Protein AF-A0A5N5HKT9-F1 (afdb_monomer)

pLDDT: mean 71.7, std 14.85, range [36.0, 88.31]

Nearest PDB structures (foldseek):
  1a41-assembly1_A  TM=5.822E-01  e=4.212E+00  Orthopoxvirus vaccinia
  6hcg-assembly1_P  TM=5.768E-01  e=6.419E+00  Klebsiella pneumoniae
  8vsj-assembly1_C  TM=2.711E-01  e=5.359E+00  Metamycoplasma arthritidis

Solvent-accessible surface area (backbone atoms only — not comparable to full-atom values): 5434 Å² total; per-residue (Å²): 141,81,85,80,81,83,77,74,92,70,73,84,62,82,74,74,47,73,66,58,50,50,52,50,51,51,50,51,50,49,41,54,72,72,60,57,41,40,100,86,70,44,71,43,69,64,54,45,51,74,44,48,35,54,52,51,25,70,75,66,72,44,91,66,52,54,69,58,53,50,53,50,51,52,52,49,54,49,50,60,58,57,64,66,69,81,119

Sequence (87 aa):
MGDSQQEKGKGNYNQWSVEESNLLLRLLVEVVKNGWRDANGIISKQTIEAKIVPMLNEKLGCQKTQNHVKNRVKTLCQLFRNSSVFG

Foldseek 3Di:
DDDPPDDDDPPCPVDQDPVLLVLLVVQVVVCLVVVCADPVRHRDLCCCQVPVQVVSCVVVVDNDDSVSSVVSSVVVVVVVVVVVVPD

Mean predicted aligned error: 10.84 Å

Radius of gyration: 15.75 Å; Cα contacts (8 Å, |Δi|>4): 44; chains: 1; bounding box: 24×40×45 Å

Organism: NCBI:txid2448454

Structure (mmCIF, N/CA/C/O backbone):
data_AF-A0A5N5HKT9-F1
#
_entry.id   AF-A0A5N5HKT9-F1
#
loop_
_atom_site.group_PDB
_atom_site.id
_atom_site.type_symbol
_atom_site.label_atom_id
_atom_site.label_alt_id
_atom_site.label_comp_id
_atom_site.label_asym_id
_atom_site.label_entity_id
_atom_site.label_seq_id
_atom_site.pdbx_PDB_ins_code
_atom_site.Cartn_x
_atom_site.Cartn_y
_atom_site.Cartn_z
_atom_site.occupancy
_atom_site.B_iso_or_equiv
_atom_site.auth_seq_id
_atom_site.auth_comp_id
_atom_site.auth_asym_id
_atom_site.auth_atom_id
_atom_site.pdbx_PDB_model_num
ATOM 1 N N . MET A 1 1 ? 3.460 -32.031 30.974 1.00 50.50 1 MET A N 1
A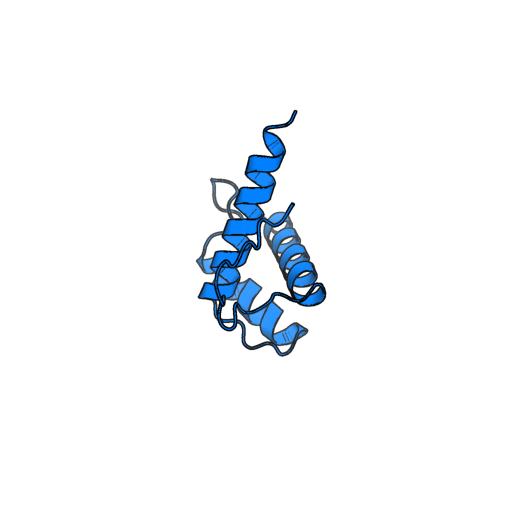TOM 2 C CA . MET A 1 1 ? 2.822 -31.330 29.840 1.00 50.50 1 MET A CA 1
ATOM 3 C C . MET A 1 1 ? 2.529 -29.919 30.303 1.00 50.50 1 MET A C 1
ATOM 5 O O . MET A 1 1 ? 1.685 -29.760 31.171 1.00 50.50 1 MET A O 1
ATOM 9 N N . GLY A 1 2 ? 3.285 -28.932 29.837 1.00 48.97 2 GLY A N 1
ATOM 10 C CA . GLY A 1 2 ? 3.139 -27.562 30.319 1.00 48.97 2 GLY A CA 1
ATOM 11 C C . GLY A 1 2 ? 4.282 -26.682 29.852 1.00 48.97 2 GLY A C 1
ATOM 12 O O . GLY A 1 2 ? 5.069 -26.238 30.674 1.00 48.97 2 GLY A O 1
ATOM 13 N N . ASP A 1 3 ? 4.364 -26.443 28.546 1.00 41.22 3 ASP A N 1
ATOM 14 C CA . ASP A 1 3 ? 5.141 -25.317 28.036 1.00 41.22 3 ASP A CA 1
ATOM 15 C C . ASP A 1 3 ? 4.190 -24.146 27.824 1.00 41.22 3 ASP A C 1
ATOM 17 O O . ASP A 1 3 ? 3.572 -23.950 26.775 1.00 41.22 3 ASP A O 1
ATOM 21 N N . SER A 1 4 ? 4.038 -23.396 28.911 1.00 61.31 4 SER A N 1
ATOM 22 C CA . SER A 1 4 ? 3.503 -22.046 28.922 1.00 61.31 4 SER A CA 1
ATOM 23 C C . SER A 1 4 ? 4.455 -21.147 28.140 1.00 61.31 4 SER A C 1
ATOM 25 O O . SER A 1 4 ? 5.385 -20.570 28.700 1.00 61.31 4 SER A O 1
ATOM 27 N N . GLN A 1 5 ? 4.219 -21.000 26.838 1.00 52.03 5 GLN A N 1
ATOM 28 C CA . GLN A 1 5 ? 4.906 -19.992 26.040 1.00 52.03 5 GLN A CA 1
ATOM 29 C C . GLN A 1 5 ? 4.309 -18.613 26.347 1.00 52.03 5 GLN A C 1
ATOM 31 O O . GLN A 1 5 ? 3.430 -18.107 25.650 1.00 52.03 5 GLN A O 1
ATOM 36 N N . GLN A 1 6 ? 4.808 -17.986 27.413 1.00 54.72 6 GLN A N 1
ATOM 37 C CA . GLN A 1 6 ? 4.836 -16.532 27.483 1.00 54.72 6 GLN A CA 1
ATOM 38 C C . GLN A 1 6 ? 5.753 -16.039 26.362 1.00 54.72 6 GLN A C 1
ATOM 40 O O . GLN A 1 6 ? 6.969 -16.151 26.473 1.00 54.72 6 GLN A O 1
ATOM 45 N N . GLU A 1 7 ? 5.211 -15.422 25.310 1.00 43.72 7 GLU A N 1
ATOM 46 C CA . GLU A 1 7 ? 6.022 -14.473 24.549 1.00 43.72 7 GLU A CA 1
ATOM 47 C C . GLU A 1 7 ? 5.249 -13.216 24.139 1.00 43.72 7 GLU A C 1
ATOM 49 O O . GLU A 1 7 ? 4.489 -13.185 23.175 1.00 43.72 7 GLU A O 1
ATOM 54 N N . LYS A 1 8 ? 5.567 -12.156 24.894 1.00 41.53 8 LYS A N 1
ATOM 55 C CA . LYS A 1 8 ? 5.600 -10.737 24.519 1.00 41.53 8 LYS A CA 1
ATOM 56 C C . LYS A 1 8 ? 4.261 -10.066 24.227 1.00 41.53 8 LYS A C 1
ATOM 58 O O . LYS A 1 8 ? 3.689 -10.176 23.146 1.00 41.53 8 LYS A O 1
ATOM 63 N N . GLY A 1 9 ? 3.883 -9.188 25.159 1.00 40.84 9 GLY A N 1
ATOM 64 C CA . GLY A 1 9 ? 3.032 -8.038 24.879 1.00 40.84 9 GLY A CA 1
ATOM 65 C C . GLY A 1 9 ? 3.556 -7.274 23.660 1.00 40.84 9 GLY A C 1
ATOM 66 O O . GLY A 1 9 ? 4.511 -6.507 23.741 1.00 40.84 9 GLY A O 1
ATOM 67 N N . LYS A 1 10 ? 2.944 -7.513 22.501 1.00 44.25 10 LYS A N 1
ATOM 68 C CA . LYS A 1 10 ? 3.152 -6.738 21.279 1.00 44.25 10 LYS A CA 1
ATOM 69 C C . LYS A 1 10 ? 2.145 -5.601 21.307 1.00 44.25 10 LYS A C 1
ATOM 71 O O . LYS A 1 10 ? 1.036 -5.731 20.798 1.00 44.25 10 LYS A O 1
ATOM 76 N N . GLY A 1 11 ? 2.537 -4.517 21.975 1.00 36.00 11 GLY A N 1
ATOM 77 C CA . GLY A 1 11 ? 1.739 -3.302 22.095 1.00 36.00 11 GLY A CA 1
ATOM 78 C C . GLY A 1 11 ? 1.174 -2.877 20.748 1.00 36.00 11 GLY A C 1
ATOM 79 O O . GLY A 1 11 ? 1.915 -2.902 19.772 1.00 36.00 11 GLY A O 1
ATOM 80 N N . ASN A 1 12 ? -0.125 -2.560 20.721 1.00 41.00 12 ASN A N 1
ATOM 81 C CA . ASN A 1 12 ? -0.884 -1.936 19.632 1.00 41.00 12 ASN A CA 1
ATOM 82 C C . ASN A 1 12 ? -0.250 -2.055 18.236 1.00 41.00 12 ASN A C 1
ATOM 84 O O . ASN A 1 12 ? -0.095 -1.059 17.523 1.00 41.00 12 ASN A O 1
ATOM 88 N N . TYR A 1 13 ? 0.115 -3.271 17.812 1.00 51.88 13 TYR A N 1
ATOM 89 C CA . TYR A 1 13 ? 0.416 -3.507 16.412 1.00 51.88 13 TYR A CA 1
ATOM 90 C C . TYR A 1 13 ? -0.884 -3.177 15.722 1.00 51.88 13 TYR A C 1
ATOM 92 O O . TYR A 1 13 ? -1.869 -3.852 15.986 1.00 51.88 13 TYR A O 1
ATOM 100 N N . ASN A 1 14 ? -0.892 -2.094 14.942 1.00 59.50 14 ASN A N 1
ATOM 101 C CA . ASN A 1 14 ? -2.029 -1.648 14.153 1.00 59.50 14 ASN A CA 1
ATOM 102 C C . ASN A 1 14 ? -2.585 -2.861 13.407 1.00 59.50 14 ASN A C 1
ATOM 104 O O . ASN A 1 14 ? -2.060 -3.248 12.359 1.00 59.50 14 ASN A O 1
ATOM 108 N N . GLN A 1 15 ? -3.568 -3.512 14.023 1.00 65.88 15 GLN A N 1
ATOM 109 C CA . GLN A 1 15 ? -4.025 -4.821 13.619 1.00 65.88 15 GLN A CA 1
ATOM 110 C C . GLN A 1 15 ? -4.819 -4.551 12.359 1.00 65.88 15 GLN A C 1
ATOM 112 O O . GLN A 1 15 ? -5.796 -3.812 12.383 1.00 65.88 15 GLN A O 1
ATOM 117 N N . TRP A 1 16 ? -4.295 -5.023 11.233 1.00 73.31 16 TRP A N 1
ATOM 118 C CA . TRP A 1 16 ? -4.971 -4.850 9.962 1.00 73.31 16 TRP 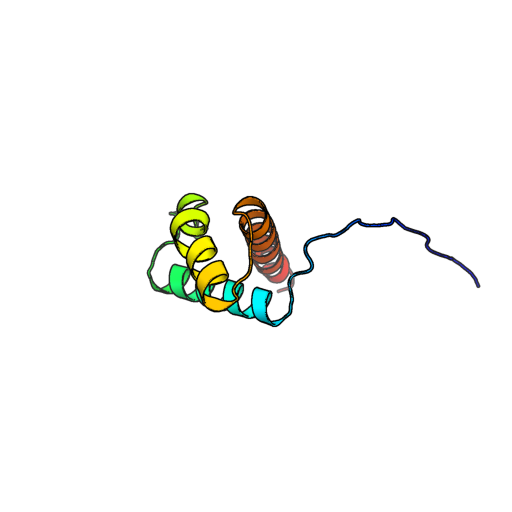A CA 1
ATOM 119 C C . TRP A 1 16 ? -6.211 -5.723 9.996 1.00 73.31 16 TRP A C 1
ATOM 121 O O . TRP A 1 16 ? -6.100 -6.951 9.992 1.00 73.31 16 TRP A O 1
ATOM 131 N N . SER A 1 17 ? -7.373 -5.088 10.020 1.00 79.56 17 SER A N 1
ATOM 132 C CA . SER A 1 17 ? -8.649 -5.768 9.885 1.00 79.56 17 SER A CA 1
ATOM 133 C C . SER A 1 17 ? -8.693 -6.511 8.553 1.00 79.56 17 SER A C 1
ATOM 135 O O . SER A 1 17 ? -7.962 -6.202 7.599 1.00 79.56 17 SER A O 1
ATOM 137 N N . VAL A 1 18 ? -9.558 -7.520 8.480 1.00 80.81 18 VAL A N 1
ATOM 138 C CA . VAL A 1 18 ? -9.758 -8.302 7.254 1.00 80.81 18 VAL A CA 1
ATOM 139 C C . VAL A 1 18 ? -10.171 -7.383 6.102 1.00 80.81 18 VAL A C 1
ATOM 141 O O . VAL A 1 18 ? -9.670 -7.53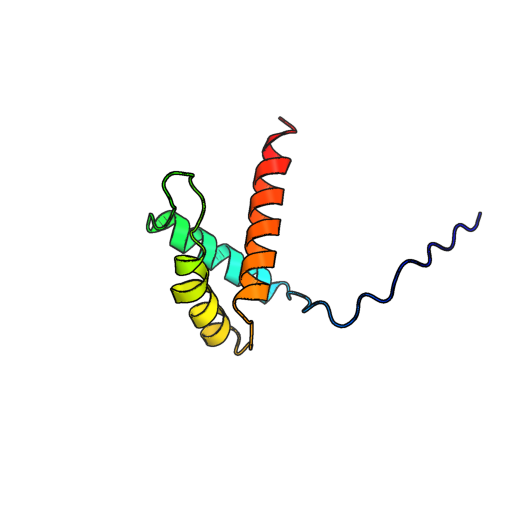4 4.990 1.00 80.81 18 VAL A O 1
ATOM 144 N N . GLU A 1 19 ? -11.001 -6.379 6.374 1.00 84.31 19 GLU A N 1
ATOM 145 C CA . GLU A 1 19 ? -11.428 -5.369 5.401 1.00 84.31 19 GLU A CA 1
ATOM 146 C C . GLU A 1 19 ? -10.261 -4.502 4.911 1.00 84.31 19 GLU A C 1
ATOM 148 O O . GLU A 1 19 ? -10.062 -4.356 3.706 1.00 84.31 19 GLU A O 1
ATOM 153 N N . GLU A 1 20 ? -9.423 -4.008 5.829 1.00 83.06 20 GLU A N 1
ATOM 154 C CA . GLU A 1 20 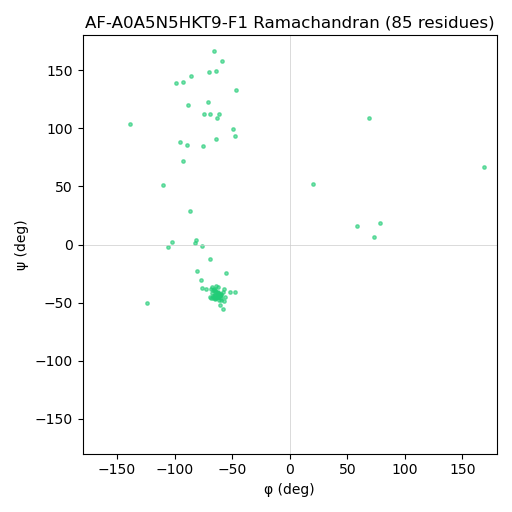? -8.229 -3.217 5.506 1.00 83.06 20 GLU A CA 1
ATOM 155 C C . GLU A 1 20 ? -7.235 -4.009 4.655 1.00 83.06 20 GLU A C 1
ATOM 157 O O . GLU A 1 20 ? -6.689 -3.496 3.677 1.00 83.06 20 GLU A O 1
ATOM 162 N N . SER A 1 21 ? -7.021 -5.279 5.003 1.00 82.56 21 SER A N 1
ATOM 163 C CA . SER A 1 21 ? -6.135 -6.167 4.250 1.00 82.56 21 SER A CA 1
ATOM 164 C C . SER A 1 21 ? -6.694 -6.475 2.858 1.00 82.56 21 SER A C 1
ATOM 166 O O . SER A 1 21 ? -5.937 -6.457 1.889 1.00 82.56 21 SER A O 1
ATOM 168 N N . ASN A 1 22 ? -8.003 -6.717 2.736 1.00 86.19 22 ASN A N 1
ATOM 169 C CA . ASN A 1 22 ? -8.652 -6.965 1.448 1.00 86.19 22 ASN A CA 1
ATOM 170 C C . ASN A 1 22 ? -8.604 -5.734 0.544 1.00 86.19 22 ASN A C 1
ATOM 172 O O . ASN A 1 22 ? -8.259 -5.851 -0.631 1.00 86.19 22 ASN A O 1
ATOM 176 N N . LEU A 1 23 ? -8.904 -4.548 1.079 1.00 87.06 23 LEU A N 1
ATOM 177 C CA . LEU A 1 23 ? -8.825 -3.316 0.305 1.00 87.06 23 LEU A CA 1
ATOM 178 C C . LEU A 1 23 ? -7.386 -3.038 -0.139 1.00 87.06 23 LEU A C 1
ATOM 180 O O . LEU A 1 23 ? -7.163 -2.732 -1.308 1.00 87.06 23 LEU A O 1
ATOM 184 N N . LEU A 1 24 ? -6.408 -3.217 0.756 1.00 85.12 24 LEU A N 1
ATOM 185 C CA . LEU A 1 24 ? -4.995 -3.098 0.409 1.00 85.12 24 LEU A CA 1
ATOM 186 C C . LEU A 1 24 ? -4.624 -4.048 -0.736 1.00 85.12 24 LEU A C 1
ATOM 188 O O . LEU A 1 24 ? -3.966 -3.627 -1.682 1.00 85.12 24 LEU A O 1
ATOM 192 N N . LEU A 1 25 ? -5.070 -5.306 -0.686 1.00 85.56 25 LEU A N 1
ATOM 193 C CA . LEU A 1 25 ? -4.820 -6.282 -1.745 1.00 85.56 25 LEU A CA 1
ATOM 194 C C . LEU A 1 25 ? -5.450 -5.850 -3.077 1.00 85.56 25 LEU A C 1
ATOM 196 O O . LEU A 1 25 ? -4.783 -5.898 -4.108 1.00 85.56 25 LEU A O 1
ATOM 200 N N . ARG A 1 26 ? -6.704 -5.380 -3.063 1.00 88.31 26 ARG A N 1
ATOM 201 C CA . ARG A 1 26 ? -7.394 -4.881 -4.265 1.00 88.31 26 ARG A CA 1
ATOM 202 C C . ARG A 1 26 ? -6.651 -3.698 -4.881 1.00 88.31 26 ARG A C 1
ATOM 204 O O . ARG A 1 26 ? -6.373 -3.730 -6.076 1.00 88.31 26 ARG A O 1
ATOM 211 N N . LEU A 1 27 ? -6.238 -2.730 -4.062 1.00 86.94 27 LEU A N 1
ATOM 212 C CA . LEU A 1 27 ? -5.446 -1.583 -4.509 1.00 86.94 27 LEU A CA 1
ATOM 213 C C . LEU A 1 27 ? -4.104 -2.021 -5.103 1.00 86.94 27 LEU A C 1
ATOM 215 O O . LEU A 1 27 ? -3.713 -1.530 -6.159 1.00 86.94 27 LEU A O 1
ATOM 219 N N . LEU A 1 28 ? -3.408 -2.975 -4.474 1.00 83.06 28 LEU A N 1
ATOM 220 C CA . LEU A 1 28 ? -2.170 -3.535 -5.023 1.00 83.06 28 LEU A CA 1
ATOM 221 C C . LEU A 1 28 ? -2.410 -4.172 -6.399 1.00 83.06 28 LEU A C 1
ATOM 223 O O . LEU A 1 28 ? -1.632 -3.926 -7.316 1.00 83.06 28 LEU A O 1
ATOM 227 N N . VAL A 1 29 ? -3.493 -4.938 -6.566 1.00 84.44 29 VAL A N 1
ATOM 228 C CA . VAL A 1 29 ? -3.872 -5.551 -7.851 1.00 84.44 29 VAL A CA 1
ATOM 229 C C . VAL A 1 29 ? -4.200 -4.490 -8.904 1.00 84.44 29 VAL A C 1
ATOM 231 O O . VAL A 1 29 ? -3.776 -4.626 -10.048 1.00 84.44 29 VAL A O 1
ATOM 234 N N . GLU A 1 30 ? -4.904 -3.417 -8.551 1.00 87.19 30 GLU A N 1
ATOM 235 C CA . GLU A 1 30 ? -5.198 -2.319 -9.480 1.00 87.19 30 GLU A CA 1
ATOM 236 C C . GLU A 1 30 ? -3.932 -1.580 -9.920 1.00 87.19 30 GLU A C 1
ATOM 238 O O . GLU A 1 30 ? -3.733 -1.346 -11.108 1.00 87.19 30 GLU A O 1
ATOM 243 N N . VAL A 1 31 ? -3.024 -1.285 -8.989 1.00 83.38 31 VAL A N 1
ATOM 244 C CA . VAL A 1 31 ? -1.713 -0.680 -9.278 1.00 83.38 31 VAL A CA 1
ATOM 245 C C . VAL A 1 31 ? -0.895 -1.587 -10.211 1.00 83.38 31 VAL A C 1
ATOM 247 O O . VAL A 1 31 ? -0.304 -1.133 -11.190 1.00 83.38 31 VAL A O 1
ATOM 250 N N . VAL A 1 32 ? -0.921 -2.895 -9.956 1.00 81.00 32 VAL A N 1
ATOM 251 C CA . VAL A 1 32 ? -0.311 -3.947 -10.781 1.00 81.00 32 VAL A CA 1
ATOM 252 C C . VAL A 1 32 ? -0.917 -3.990 -12.188 1.00 81.00 32 VAL A C 1
ATOM 254 O O . VAL A 1 32 ? -0.162 -4.074 -13.162 1.00 81.00 32 VAL A O 1
ATOM 257 N N . LYS A 1 33 ? -2.247 -3.920 -12.310 1.00 83.50 33 LYS A N 1
ATOM 258 C CA . LYS A 1 33 ? -2.979 -3.903 -13.589 1.00 83.50 33 LYS A CA 1
ATOM 259 C C . LYS A 1 33 ? -2.729 -2.625 -14.382 1.00 83.50 33 LYS A C 1
ATOM 261 O O . LYS A 1 33 ? -2.586 -2.695 -15.595 1.00 83.50 33 LYS A O 1
ATOM 266 N N . ASN A 1 34 ? -2.609 -1.489 -13.704 1.00 82.94 34 ASN A N 1
ATOM 267 C CA . ASN A 1 34 ? -2.349 -0.196 -14.333 1.00 82.94 34 ASN A CA 1
ATOM 268 C C . ASN A 1 34 ? -0.889 -0.024 -14.786 1.00 82.94 34 ASN A C 1
ATOM 270 O O . ASN A 1 34 ? -0.545 1.017 -15.336 1.00 82.94 34 ASN A O 1
ATOM 274 N N . GLY A 1 35 ? -0.026 -1.020 -14.556 1.00 78.25 35 GLY A N 1
ATOM 275 C CA . GLY A 1 35 ? 1.377 -0.982 -14.973 1.00 78.25 35 GLY A CA 1
ATOM 276 C C . GLY A 1 35 ? 2.264 -0.138 -14.060 1.00 78.25 35 GLY A C 1
ATOM 277 O O . GLY A 1 35 ? 3.358 0.248 -14.444 1.00 78.25 35 GLY A O 1
ATOM 278 N N . TRP A 1 36 ? 1.827 0.145 -12.834 1.00 78.69 36 TRP A N 1
ATOM 279 C CA . TRP A 1 36 ? 2.535 1.028 -11.898 1.00 78.69 36 TRP A CA 1
ATOM 280 C C . TRP A 1 36 ? 3.592 0.283 -11.075 1.00 78.69 36 TRP A C 1
ATOM 282 O O . TRP A 1 36 ? 3.880 0.613 -9.918 1.00 78.69 36 TRP A O 1
ATOM 292 N N . ARG A 1 37 ? 4.122 -0.781 -11.673 1.00 77.56 37 ARG A N 1
ATOM 293 C CA . ARG A 1 37 ? 5.185 -1.608 -11.125 1.00 77.56 37 ARG A CA 1
ATOM 294 C C . ARG A 1 37 ? 6.507 -1.064 -11.639 1.00 77.56 37 ARG A C 1
ATOM 296 O O . ARG A 1 37 ? 6.621 -0.686 -12.799 1.00 77.56 37 ARG A O 1
ATOM 303 N N . ASP A 1 38 ? 7.489 -1.042 -10.758 1.00 70.38 38 ASP A N 1
ATOM 304 C CA . ASP A 1 38 ? 8.871 -0.757 -11.111 1.00 70.38 38 ASP A CA 1
ATOM 305 C C . ASP A 1 38 ? 9.435 -1.874 -12.011 1.00 70.38 38 ASP A C 1
ATOM 307 O O . ASP A 1 38 ? 8.853 -2.961 -12.080 1.00 70.38 38 ASP A O 1
ATOM 311 N N . ALA A 1 39 ? 10.582 -1.651 -12.659 1.00 66.69 39 ALA A N 1
ATOM 312 C CA . ALA A 1 39 ? 11.223 -2.619 -13.563 1.00 66.69 39 ALA A CA 1
ATOM 313 C C . ALA A 1 39 ? 11.480 -3.988 -12.900 1.00 66.69 39 ALA A C 1
ATOM 315 O O . ALA A 1 39 ? 11.511 -5.021 -13.563 1.00 66.69 39 ALA A O 1
ATOM 316 N N . ASN A 1 40 ? 11.587 -4.003 -11.570 1.00 65.38 40 ASN A N 1
ATOM 317 C CA . ASN A 1 40 ? 11.726 -5.210 -10.756 1.00 65.38 40 ASN A CA 1
ATOM 318 C C . ASN A 1 40 ? 10.392 -5.933 -10.459 1.00 65.38 40 ASN A C 1
ATOM 320 O O . ASN A 1 40 ? 10.358 -6.869 -9.661 1.00 65.38 40 ASN A O 1
ATOM 324 N N . GLY A 1 41 ? 9.270 -5.472 -11.018 1.00 65.19 41 GLY A N 1
ATOM 325 C CA . GLY A 1 41 ? 7.924 -5.976 -10.731 1.00 65.19 41 GLY A CA 1
ATOM 326 C C . GLY A 1 41 ? 7.373 -5.557 -9.362 1.00 65.19 41 GLY A C 1
ATOM 327 O O . GLY A 1 41 ? 6.299 -6.014 -8.967 1.00 65.19 41 GLY A O 1
ATOM 328 N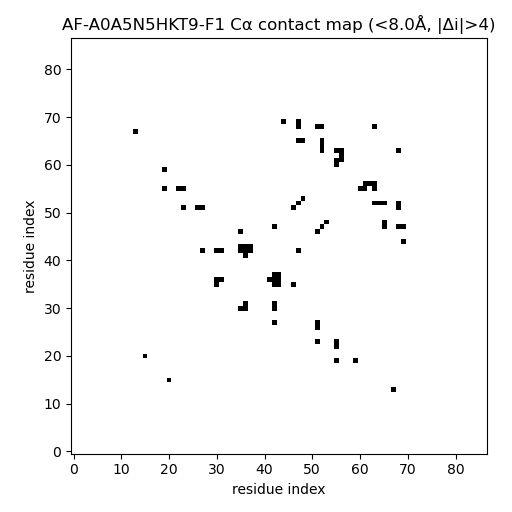 N . ILE A 1 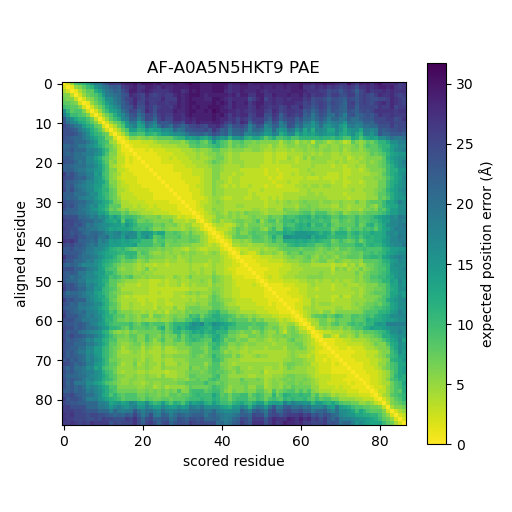42 ? 8.084 -4.688 -8.636 1.00 71.69 42 ILE A N 1
ATOM 329 C CA . ILE A 1 42 ? 7.734 -4.236 -7.284 1.00 71.69 42 ILE A CA 1
ATOM 330 C C . ILE A 1 42 ? 7.040 -2.879 -7.366 1.00 71.69 42 ILE A C 1
ATOM 332 O O . ILE A 1 42 ? 7.454 -2.001 -8.113 1.00 71.69 42 ILE A O 1
ATOM 336 N N . ILE A 1 43 ? 5.992 -2.672 -6.575 1.00 78.00 43 ILE A N 1
ATOM 337 C CA . ILE A 1 43 ? 5.361 -1.355 -6.472 1.00 78.00 43 ILE A CA 1
ATOM 338 C C . ILE A 1 43 ? 6.302 -0.416 -5.712 1.00 78.00 43 ILE A C 1
ATOM 340 O O . ILE A 1 43 ? 6.673 -0.688 -4.566 1.00 78.00 43 ILE A O 1
ATOM 344 N N . SER A 1 44 ? 6.675 0.697 -6.345 1.00 77.94 44 SER A N 1
ATOM 345 C CA . SER A 1 44 ? 7.571 1.677 -5.736 1.00 77.94 44 SER A CA 1
ATOM 346 C C . SER A 1 44 ? 6.944 2.327 -4.498 1.00 77.94 44 SER A C 1
ATOM 348 O O . SER A 1 44 ? 5.727 2.520 -4.407 1.00 77.94 44 SER A O 1
ATOM 350 N N . LYS A 1 45 ? 7.793 2.713 -3.536 1.00 76.56 45 LYS A N 1
ATOM 351 C CA . LYS A 1 45 ? 7.387 3.401 -2.296 1.00 76.56 45 LYS A CA 1
ATOM 352 C C . LYS A 1 45 ? 6.512 4.621 -2.598 1.00 76.56 45 LYS A C 1
ATOM 354 O O . LYS A 1 45 ? 5.533 4.850 -1.889 1.00 76.56 45 LYS A O 1
ATOM 359 N N . GLN A 1 46 ? 6.864 5.375 -3.639 1.00 79.69 46 GLN A N 1
ATOM 360 C CA . GLN A 1 46 ? 6.141 6.579 -4.047 1.00 79.69 46 GLN A CA 1
ATOM 361 C C . GLN A 1 46 ? 4.708 6.258 -4.464 1.00 79.69 46 GLN A C 1
ATOM 363 O O . GLN A 1 46 ? 3.785 6.942 -4.048 1.00 79.69 46 GLN A O 1
ATOM 368 N N . THR A 1 47 ? 4.499 5.168 -5.199 1.00 81.62 47 THR A N 1
ATOM 369 C CA . THR A 1 47 ? 3.167 4.726 -5.619 1.00 81.62 47 THR A CA 1
ATOM 370 C C . THR A 1 47 ? 2.292 4.329 -4.430 1.00 81.62 47 THR A C 1
ATOM 372 O O . THR A 1 47 ? 1.105 4.650 -4.383 1.00 81.62 47 THR A O 1
ATOM 375 N N . ILE A 1 48 ? 2.879 3.661 -3.433 1.00 81.12 48 ILE A N 1
ATOM 376 C CA . ILE A 1 48 ? 2.167 3.290 -2.202 1.00 81.12 48 ILE A CA 1
ATOM 377 C C . ILE A 1 48 ? 1.749 4.546 -1.431 1.00 81.12 48 ILE A C 1
ATOM 379 O O . ILE A 1 48 ? 0.606 4.644 -0.993 1.00 81.12 48 ILE A O 1
ATOM 383 N N . GLU A 1 49 ? 2.656 5.510 -1.284 1.00 82.69 49 GLU A N 1
ATOM 384 C CA . GLU A 1 49 ? 2.398 6.768 -0.576 1.00 82.69 49 GLU A CA 1
ATOM 385 C C . GLU A 1 49 ? 1.369 7.643 -1.299 1.00 82.69 49 GLU A C 1
ATOM 387 O O . GLU A 1 49 ? 0.430 8.122 -0.675 1.00 82.69 49 GLU A O 1
ATOM 392 N N . ALA A 1 50 ? 1.510 7.802 -2.614 1.00 82.62 50 ALA A N 1
ATOM 393 C CA . ALA A 1 50 ? 0.698 8.719 -3.404 1.00 82.62 50 ALA A CA 1
ATOM 394 C C . ALA A 1 50 ? -0.683 8.163 -3.771 1.00 82.62 50 ALA A C 1
ATOM 396 O O . ALA A 1 50 ? -1.585 8.940 -4.072 1.00 82.62 50 ALA A O 1
ATOM 397 N N . LYS A 1 51 ? -0.869 6.834 -3.778 1.00 83.81 51 LYS A N 1
ATOM 398 C CA . LYS A 1 51 ? -2.159 6.223 -4.137 1.00 83.81 51 LYS A CA 1
ATOM 399 C C . LYS A 1 51 ? -2.751 5.310 -3.096 1.00 83.81 51 LYS A C 1
ATOM 401 O O . LYS A 1 51 ? -3.920 5.470 -2.762 1.00 83.81 51 LYS A O 1
ATOM 406 N N . ILE A 1 52 ? -1.976 4.357 -2.591 1.00 84.38 52 ILE A N 1
ATOM 407 C CA . ILE A 1 52 ? -2.542 3.349 -1.694 1.00 84.38 52 ILE A CA 1
ATOM 408 C C . ILE A 1 52 ? -2.934 3.983 -0.361 1.00 84.38 52 ILE A C 1
ATOM 410 O O . ILE A 1 52 ? -4.043 3.751 0.096 1.00 84.38 52 ILE A O 1
ATOM 414 N N . VAL A 1 53 ? -2.078 4.819 0.232 1.00 85.56 53 VAL A N 1
ATOM 415 C CA . VAL A 1 53 ? -2.384 5.517 1.493 1.00 85.56 53 VAL A CA 1
ATOM 416 C C . VAL A 1 53 ? -3.655 6.379 1.398 1.00 85.56 53 VAL A C 1
ATOM 418 O O . VAL A 1 53 ? -4.558 6.149 2.202 1.00 85.56 53 VAL A O 1
ATOM 421 N N . PRO A 1 54 ? -3.789 7.330 0.448 1.00 85.62 54 PRO A N 1
ATOM 422 C CA . PRO A 1 54 ? -4.982 8.171 0.382 1.00 85.62 54 PRO A CA 1
ATOM 423 C C . PRO A 1 54 ? -6.247 7.375 0.054 1.00 85.62 54 PRO A C 1
ATOM 425 O O . PRO A 1 54 ? -7.262 7.599 0.703 1.00 85.62 54 PRO A O 1
ATOM 428 N N . MET A 1 55 ? -6.197 6.396 -0.861 1.00 84.88 55 MET A N 1
ATOM 429 C CA . MET A 1 55 ? -7.379 5.573 -1.158 1.00 84.88 55 MET A CA 1
ATOM 430 C C . MET A 1 55 ? -7.808 4.706 0.026 1.00 84.88 55 MET A C 1
ATOM 432 O O . MET A 1 55 ? -9.001 4.541 0.266 1.00 84.88 55 MET A O 1
ATOM 436 N N . LEU A 1 56 ? -6.854 4.149 0.775 1.00 84.75 56 LEU A N 1
ATOM 437 C CA . LEU A 1 56 ? -7.159 3.345 1.954 1.00 84.75 56 LEU A CA 1
ATOM 438 C C . LEU A 1 56 ? -7.815 4.206 3.044 1.00 84.75 56 LEU A C 1
ATOM 440 O O . LEU A 1 56 ? -8.811 3.794 3.637 1.00 84.75 56 LEU A O 1
ATOM 444 N N . ASN A 1 57 ? -7.283 5.410 3.266 1.00 85.00 57 ASN A N 1
ATOM 445 C CA . ASN A 1 57 ? -7.814 6.347 4.250 1.00 85.00 57 ASN A CA 1
ATOM 446 C C . ASN A 1 57 ? -9.191 6.895 3.834 1.00 85.00 57 ASN A C 1
ATOM 448 O O . ASN A 1 57 ? -10.066 7.015 4.683 1.00 85.00 57 ASN A O 1
ATOM 452 N N . GLU A 1 58 ? -9.414 7.168 2.545 1.00 85.94 58 GLU A N 1
ATOM 453 C CA . GLU A 1 58 ? -10.709 7.624 2.019 1.00 85.94 58 GLU A CA 1
ATOM 454 C C . GLU A 1 58 ? -11.789 6.539 2.134 1.00 85.94 58 GLU A C 1
ATOM 456 O O . GLU A 1 58 ? -12.906 6.811 2.564 1.00 85.94 58 GLU A O 1
ATOM 461 N N . LYS A 1 59 ? -11.463 5.290 1.780 1.00 84.06 59 LYS A N 1
ATOM 462 C CA . LYS A 1 59 ? -12.439 4.190 1.766 1.00 84.06 59 LYS A CA 1
ATOM 463 C C . LYS A 1 59 ? -12.788 3.660 3.150 1.00 84.06 59 LYS A C 1
ATOM 465 O O . LYS A 1 59 ? -13.928 3.264 3.361 1.00 84.06 59 LYS A O 1
ATOM 470 N N . LEU A 1 60 ? -11.812 3.585 4.053 1.00 79.06 60 LEU A N 1
ATOM 471 C CA . LEU A 1 60 ? -11.998 2.973 5.373 1.00 79.06 60 LEU A CA 1
ATOM 472 C C . LEU A 1 60 ? -12.081 4.001 6.500 1.00 79.06 60 LEU A C 1
ATOM 474 O O . LEU A 1 60 ? -12.201 3.611 7.657 1.00 79.06 60 LEU A O 1
ATOM 478 N N . GLY A 1 61 ? -11.943 5.296 6.197 1.00 74.75 61 GLY A N 1
ATOM 479 C CA . GLY A 1 61 ? -11.859 6.347 7.215 1.00 74.75 61 GLY A CA 1
ATOM 480 C C . GLY A 1 61 ? -10.687 6.153 8.186 1.00 74.75 61 GLY A C 1
ATOM 481 O O . GLY A 1 61 ? -10.669 6.732 9.269 1.00 74.75 61 GLY A O 1
ATOM 482 N N . CYS A 1 62 ? -9.722 5.297 7.840 1.00 70.75 62 CYS A N 1
ATOM 483 C CA . CYS A 1 62 ? -8.630 4.925 8.724 1.00 70.75 62 CYS A CA 1
ATOM 484 C C . CYS A 1 62 ? -7.494 5.943 8.622 1.00 70.75 62 CYS A C 1
ATOM 486 O O . CYS A 1 62 ? -7.180 6.435 7.545 1.00 70.75 62 CYS A O 1
ATOM 488 N N . GLN A 1 63 ? -6.808 6.214 9.731 1.00 71.69 63 GLN A N 1
ATOM 489 C CA . GLN A 1 63 ? -5.560 6.981 9.725 1.00 71.69 63 GLN A CA 1
ATOM 490 C C . GLN A 1 63 ? -4.371 6.019 9.619 1.00 71.69 63 GLN A C 1
ATOM 492 O O . GLN A 1 63 ? -3.648 5.785 10.590 1.00 71.69 63 GLN A O 1
ATOM 497 N N . LYS A 1 64 ? -4.165 5.402 8.446 1.00 75.06 64 LYS A N 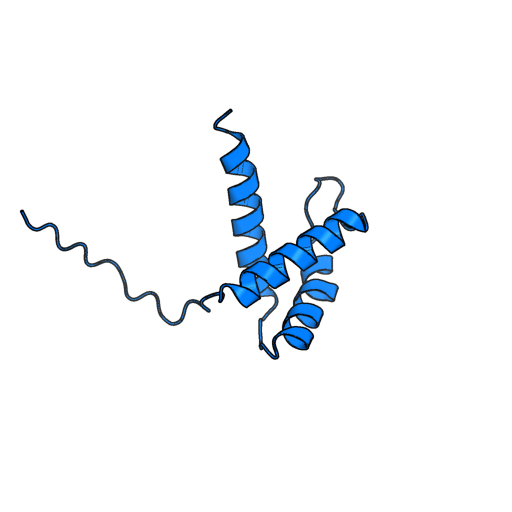1
ATOM 498 C CA . LYS A 1 64 ? -2.952 4.606 8.219 1.00 75.06 64 LYS A CA 1
ATOM 499 C C . LYS A 1 64 ? -1.839 5.489 7.691 1.00 75.06 64 LYS A C 1
ATOM 501 O O . LYS A 1 64 ? -1.923 6.085 6.622 1.00 75.06 64 LYS A O 1
ATOM 506 N N . THR A 1 65 ? -0.752 5.539 8.449 1.00 77.69 65 THR A N 1
ATOM 507 C CA . THR A 1 65 ? 0.481 6.184 8.014 1.00 77.69 65 THR A CA 1
ATOM 508 C C . THR A 1 65 ? 1.134 5.358 6.913 1.00 77.69 65 THR A C 1
ATOM 510 O O . THR A 1 65 ? 1.106 4.123 6.937 1.00 77.69 65 THR A O 1
ATOM 513 N N . GLN A 1 66 ? 1.823 6.036 5.999 1.00 74.75 66 GLN A N 1
ATOM 514 C CA . GLN A 1 66 ? 2.612 5.402 4.948 1.00 74.75 66 GLN A CA 1
ATOM 515 C C . GLN A 1 66 ? 3.516 4.277 5.472 1.00 74.75 66 GLN A C 1
ATOM 517 O O . GLN A 1 66 ? 3.615 3.222 4.847 1.00 74.75 66 GLN A O 1
ATOM 522 N N . ASN A 1 67 ? 4.151 4.464 6.631 1.00 78.50 67 ASN A N 1
ATOM 523 C CA . ASN A 1 67 ? 5.060 3.468 7.188 1.00 78.50 67 ASN A CA 1
ATOM 524 C C . ASN A 1 67 ? 4.352 2.136 7.515 1.00 78.50 67 ASN A C 1
ATOM 526 O O . ASN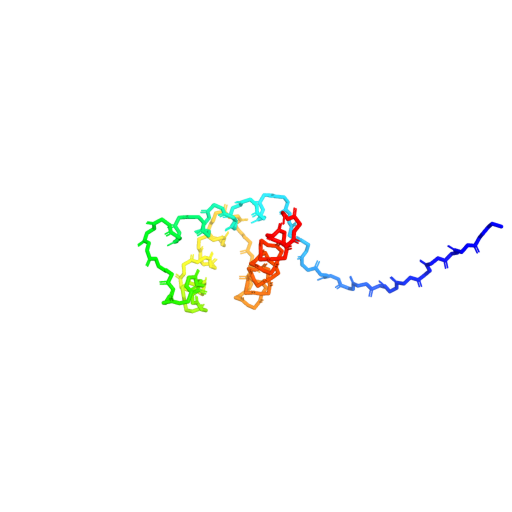 A 1 67 ? 4.912 1.066 7.274 1.00 78.50 67 ASN A O 1
ATOM 530 N N . HIS A 1 68 ? 3.098 2.185 7.981 1.00 78.25 68 HIS A N 1
ATOM 531 C CA . HIS A 1 68 ? 2.292 0.991 8.255 1.00 78.25 68 HIS A CA 1
ATOM 532 C C . HIS A 1 68 ? 1.912 0.259 6.969 1.00 78.25 68 HIS A C 1
ATOM 534 O O . HIS A 1 68 ? 2.075 -0.960 6.887 1.00 78.25 68 HIS A O 1
ATOM 540 N N . VAL A 1 69 ? 1.457 1.002 5.955 1.00 79.12 69 VAL A N 1
ATOM 541 C CA . VAL A 1 69 ? 1.110 0.441 4.641 1.00 79.12 69 VAL A CA 1
ATOM 542 C C . VAL A 1 69 ? 2.343 -0.186 3.998 1.00 79.12 69 VAL A C 1
ATOM 544 O O . VAL A 1 69 ? 2.306 -1.340 3.585 1.00 79.12 69 VAL A O 1
ATOM 547 N N . LYS A 1 70 ? 3.476 0.522 3.996 1.00 79.31 70 LYS A N 1
ATOM 548 C CA . LYS A 1 70 ? 4.745 0.038 3.443 1.00 79.31 70 LYS A CA 1
ATOM 549 C C . LYS A 1 70 ? 5.184 -1.273 4.087 1.00 79.31 70 LYS A C 1
ATOM 551 O O . LYS A 1 70 ? 5.537 -2.210 3.372 1.00 79.31 70 LYS A O 1
ATOM 556 N N . ASN A 1 71 ? 5.167 -1.348 5.418 1.00 79.94 71 ASN A N 1
ATOM 557 C CA . ASN A 1 71 ? 5.562 -2.566 6.118 1.00 79.94 71 ASN A CA 1
ATOM 558 C C . ASN A 1 71 ? 4.630 -3.733 5.759 1.00 79.94 71 ASN A C 1
ATOM 560 O O . ASN A 1 71 ? 5.102 -4.831 5.476 1.00 79.94 71 ASN A O 1
ATOM 564 N N . ARG A 1 72 ? 3.317 -3.475 5.667 1.00 81.50 72 ARG A N 1
ATOM 565 C CA . ARG A 1 72 ? 2.324 -4.487 5.291 1.00 81.50 72 ARG A CA 1
ATOM 566 C C . ARG A 1 72 ? 2.505 -4.984 3.858 1.00 81.50 72 ARG A C 1
ATOM 568 O O . ARG A 1 72 ? 2.519 -6.192 3.646 1.00 81.50 72 ARG A O 1
ATOM 575 N N . VAL A 1 73 ? 2.696 -4.082 2.895 1.00 78.12 73 VAL A N 1
ATOM 576 C CA . VAL A 1 73 ? 2.948 -4.435 1.488 1.00 78.12 73 VAL A CA 1
ATOM 577 C C . VAL A 1 73 ? 4.244 -5.231 1.351 1.00 78.12 73 VAL A C 1
ATOM 579 O O . VAL A 1 73 ? 4.264 -6.234 0.646 1.00 78.12 73 VAL A O 1
ATOM 582 N N . LYS A 1 74 ? 5.308 -4.852 2.073 1.00 76.88 74 LYS A N 1
ATOM 583 C CA . LYS A 1 74 ? 6.567 -5.609 2.090 1.00 76.88 74 LYS A CA 1
ATOM 584 C C . LYS A 1 74 ? 6.354 -7.038 2.593 1.00 76.88 74 LYS A C 1
ATOM 586 O O . LYS A 1 74 ? 6.809 -7.972 1.937 1.00 76.88 74 LYS A O 1
ATOM 591 N N . THR A 1 75 ? 5.643 -7.215 3.709 1.00 76.69 75 THR A N 1
ATOM 592 C CA . THR A 1 75 ? 5.301 -8.548 4.227 1.00 76.69 75 THR A CA 1
ATOM 593 C C . THR A 1 75 ? 4.466 -9.340 3.224 1.00 76.69 75 THR A C 1
ATOM 595 O O . THR A 1 75 ? 4.768 -10.504 2.992 1.00 76.69 75 THR A O 1
ATOM 598 N N . LEU A 1 76 ? 3.465 -8.723 2.585 1.00 76.62 76 LEU A N 1
ATOM 599 C CA . LEU A 1 76 ? 2.644 -9.381 1.563 1.00 76.62 76 LEU A CA 1
ATOM 600 C C . LEU A 1 76 ? 3.493 -9.836 0.371 1.00 76.62 76 LEU A C 1
ATOM 602 O O . LEU A 1 76 ? 3.477 -11.013 0.030 1.00 76.62 76 LEU A O 1
ATOM 606 N N . CYS A 1 77 ? 4.297 -8.949 -0.218 1.00 74.25 77 CYS A N 1
ATOM 607 C CA . CYS A 1 77 ? 5.199 -9.301 -1.316 1.00 74.25 77 CYS A CA 1
ATOM 608 C C . CYS A 1 77 ? 6.180 -10.416 -0.933 1.00 74.25 77 CYS A C 1
ATOM 610 O O . CYS A 1 77 ? 6.429 -11.309 -1.737 1.00 74.25 77 CYS A O 1
ATOM 612 N N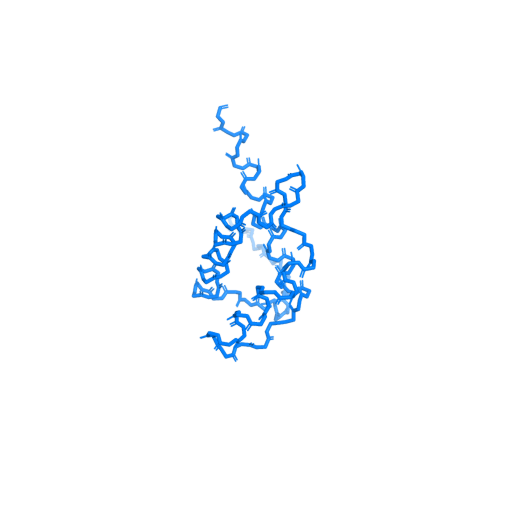 . GLN A 1 78 ? 6.725 -10.391 0.286 1.00 72.81 78 GLN A N 1
ATOM 613 C CA . GLN A 1 78 ? 7.618 -11.441 0.771 1.00 72.81 78 GLN A CA 1
ATOM 614 C C . GLN A 1 78 ? 6.889 -12.781 0.946 1.00 72.81 78 GLN A C 1
ATOM 616 O O . GLN A 1 78 ? 7.442 -13.815 0.584 1.00 72.81 78 GLN A O 1
ATOM 621 N N . LEU A 1 79 ? 5.645 -12.772 1.434 1.00 71.69 79 LEU A N 1
ATOM 622 C CA . LEU A 1 79 ? 4.810 -13.972 1.528 1.00 71.69 79 LEU A CA 1
ATOM 623 C C . LEU A 1 79 ? 4.508 -14.559 0.147 1.00 71.69 79 LEU A C 1
ATOM 625 O O . LEU A 1 79 ? 4.681 -15.759 -0.033 1.00 71.69 79 LEU A O 1
ATOM 629 N N . PHE A 1 80 ? 4.133 -13.740 -0.841 1.00 68.62 80 PHE A N 1
ATOM 630 C CA . PHE A 1 80 ? 3.902 -14.201 -2.221 1.00 68.62 80 PHE A CA 1
ATOM 631 C C . PHE A 1 80 ? 5.178 -14.734 -2.890 1.00 68.62 80 PHE A C 1
ATOM 633 O O . PHE A 1 80 ? 5.145 -15.713 -3.632 1.00 68.62 80 PHE A O 1
ATOM 640 N N . ARG A 1 81 ? 6.331 -14.131 -2.587 1.00 63.78 81 ARG A N 1
ATOM 641 C CA . ARG A 1 81 ? 7.627 -14.566 -3.118 1.00 63.78 81 ARG A CA 1
ATOM 642 C C . ARG A 1 81 ? 8.105 -15.876 -2.484 1.00 63.78 81 ARG A C 1
ATOM 644 O O . ARG A 1 81 ? 8.623 -16.729 -3.191 1.00 63.78 81 ARG A O 1
ATOM 651 N N . ASN A 1 82 ? 7.885 -16.061 -1.182 1.00 60.09 82 ASN A N 1
ATOM 652 C CA . ASN A 1 82 ? 8.239 -17.292 -0.467 1.00 60.09 82 ASN A CA 1
ATOM 653 C C . ASN A 1 82 ? 7.250 -18.440 -0.722 1.00 60.09 82 ASN A C 1
ATOM 655 O O . ASN A 1 82 ? 7.655 -19.596 -0.731 1.00 60.09 82 ASN A O 1
ATOM 659 N N . SER A 1 83 ? 5.970 -18.151 -0.967 1.00 56.25 83 SER A N 1
ATOM 660 C CA . SER A 1 83 ? 4.987 -19.181 -1.352 1.00 56.25 83 SER A CA 1
ATOM 661 C C . SER A 1 83 ? 5.224 -19.743 -2.757 1.00 56.25 83 SER A C 1
ATOM 663 O O . SER A 1 83 ? 4.706 -20.805 -3.074 1.00 56.25 83 SER A O 1
ATOM 665 N N . SER A 1 84 ? 6.078 -19.100 -3.560 1.00 46.78 84 SER A N 1
ATOM 666 C CA . SER A 1 84 ? 6.530 -19.618 -4.858 1.00 46.78 84 SER A CA 1
ATOM 667 C C . SER A 1 84 ? 7.696 -20.625 -4.759 1.00 46.78 84 SER A C 1
ATOM 669 O O . SER A 1 84 ? 8.180 -21.070 -5.791 1.00 46.78 84 SER A O 1
ATOM 671 N N . VAL A 1 85 ? 8.174 -20.970 -3.550 1.00 42.44 85 VAL A N 1
ATOM 672 C CA . VAL A 1 85 ? 9.300 -21.912 -3.309 1.00 42.44 85 VAL A CA 1
ATOM 673 C C . VAL A 1 85 ? 8.838 -23.314 -2.859 1.00 42.44 85 VAL A C 1
ATOM 675 O O . VAL A 1 85 ? 9.659 -24.198 -2.650 1.00 42.44 85 VAL A O 1
ATOM 678 N N . PHE A 1 86 ? 7.529 -23.561 -2.765 1.00 36.81 86 PHE A N 1
ATOM 679 C CA . PHE A 1 86 ? 6.968 -24.905 -2.543 1.00 36.81 86 PHE A CA 1
ATOM 680 C C . PHE A 1 86 ? 6.243 -25.422 -3.795 1.00 36.81 86 PHE A C 1
ATOM 682 O O . PHE A 1 86 ? 5.078 -25.810 -3.730 1.00 36.81 86 PHE A O 1
ATOM 689 N N . GLY A 1 87 ? 6.926 -25.364 -4.939 1.00 36.12 87 GLY A N 1
ATOM 690 C CA . GLY A 1 87 ? 6.518 -25.998 -6.194 1.00 36.12 87 GLY A CA 1
ATOM 691 C C . GLY A 1 87 ? 7.596 -26.956 -6.660 1.00 36.12 87 GLY A C 1
ATOM 692 O O . GLY A 1 87 ? 8.768 -26.518 -6.662 1.00 36.12 87 GLY A O 1
#

InterPro domains:
  IPR024752 Myb/SANT-like domain [PF12776] (15-82)
  IPR055314 At2g29880-like [PTHR47864] (1-87)

Secondary structure (DSSP, 8-state):
----------TT-----HHHHHHHHHHHHHHHHTT-B-TTSPBPHHHIIIIIHHHHHHHH-----HHHHHHHHHHHHHHHHHHTT--